Protein AF-A0A358SR85-F1 (afdb_monomer_lite)

Sequence (135 aa):
MIPADPQAARPEPGTLADLAAESIRTLNHLTPEALEYPGDLYAVIASLKLLAQRLPQLLGQLSGWLDHQHTAGRIAHDTRQDAEPYVQDVTSSLAQAAADAAALADALNVAHNACSGLKAADPPAEGTAGTEDRS

Foldseek 3Di:
DDPDPPPPPDDDPVNVVVVVVVVVVVCVVCVVPPDPWLVVVLVVLVVLLVVLVCLLVVLVVVLVVLVVCVVVVNDDDPVNDRCVVVSVVSSVVSNVSSVVSVVSSVVSVVVSVVSVPDGDDDDDPPPPPDDDDDD

Radius of gyration: 25.82 Å; chains: 1; bounding box: 73×53×80 Å

pLDDT: mean 86.75, std 15.08, range [44.06, 98.69]

Structure (mmCIF, N/CA/C/O backbone):
data_AF-A0A358SR85-F1
#
_entry.id   AF-A0A358SR85-F1
#
loop_
_atom_site.group_PDB
_atom_site.id
_atom_site.type_symbol
_atom_site.label_atom_id
_atom_site.label_alt_id
_atom_site.label_comp_id
_atom_site.label_asym_id
_atom_site.label_entity_id
_atom_site.label_seq_id
_atom_site.pdbx_PDB_ins_code
_atom_site.Cartn_x
_atom_site.Cartn_y
_atom_site.Cartn_z
_atom_site.occupancy
_atom_site.B_iso_or_equiv
_atom_site.auth_seq_id
_atom_site.auth_comp_id
_atom_site.auth_asym_id
_atom_site.auth_atom_id
_atom_site.pdbx_PDB_model_num
ATOM 1 N N . MET A 1 1 ? -12.432 -45.777 2.667 1.00 44.06 1 MET A N 1
ATOM 2 C CA . MET A 1 1 ? -13.121 -44.506 2.365 1.00 44.06 1 MET A CA 1
ATOM 3 C C . MET A 1 1 ? -12.496 -43.463 3.274 1.00 44.06 1 MET A C 1
ATOM 5 O O . MET A 1 1 ? -12.752 -43.490 4.468 1.00 44.06 1 MET A O 1
ATOM 9 N N . ILE A 1 2 ? -11.544 -42.691 2.751 1.00 46.28 2 ILE A N 1
ATOM 10 C CA . ILE A 1 2 ? -10.868 -41.627 3.506 1.00 46.28 2 ILE A CA 1
ATOM 11 C C . ILE A 1 2 ? -11.878 -40.483 3.650 1.00 46.28 2 ILE A C 1
ATOM 13 O O . ILE A 1 2 ? -12.445 -40.095 2.625 1.00 46.28 2 ILE A O 1
ATOM 17 N N . PRO A 1 3 ? -12.146 -39.948 4.853 1.00 44.81 3 PRO A N 1
ATOM 18 C CA . PRO A 1 3 ? -12.827 -38.671 4.935 1.00 44.81 3 PRO A CA 1
ATOM 19 C C . PRO A 1 3 ? -11.850 -37.626 4.395 1.00 44.81 3 PRO A C 1
ATOM 21 O O . PRO A 1 3 ? -10.773 -37.425 4.953 1.00 44.81 3 PRO A O 1
ATOM 24 N N . ALA A 1 4 ? -12.191 -37.022 3.259 1.00 52.06 4 ALA A N 1
ATOM 25 C CA . ALA A 1 4 ? -11.545 -35.796 2.831 1.00 52.06 4 ALA A CA 1
ATOM 26 C C . ALA A 1 4 ? -11.757 -34.766 3.945 1.00 52.06 4 ALA A C 1
ATOM 28 O O . ALA A 1 4 ? -12.900 -34.461 4.284 1.00 52.06 4 ALA A O 1
ATOM 29 N N . ASP A 1 5 ? -10.668 -34.289 4.536 1.00 50.97 5 ASP A N 1
ATOM 30 C CA . ASP A 1 5 ? -10.684 -33.122 5.407 1.00 50.97 5 ASP A CA 1
ATOM 31 C C . ASP A 1 5 ? -11.130 -31.912 4.557 1.00 50.97 5 ASP A C 1
ATOM 33 O O . ASP A 1 5 ? -10.412 -31.545 3.620 1.00 50.97 5 ASP A O 1
ATOM 37 N N . PRO A 1 6 ? -12.329 -31.325 4.759 1.00 53.22 6 PRO A N 1
ATOM 38 C CA . PRO A 1 6 ? -12.862 -30.312 3.850 1.00 53.22 6 PRO A CA 1
ATOM 39 C C . PRO A 1 6 ? -12.295 -28.909 4.100 1.00 53.22 6 PRO A C 1
ATOM 41 O O . PRO A 1 6 ? -12.736 -27.954 3.461 1.00 53.22 6 PRO A O 1
ATOM 44 N N . GLN A 1 7 ? -11.321 -28.755 4.996 1.00 53.09 7 GLN A N 1
ATOM 45 C CA . GLN A 1 7 ? -10.631 -27.492 5.233 1.00 53.09 7 GLN A CA 1
ATOM 46 C C . GLN A 1 7 ? -9.126 -27.694 5.083 1.00 53.09 7 GLN A C 1
ATOM 48 O O . GLN A 1 7 ? -8.379 -27.722 6.054 1.00 53.09 7 GLN A O 1
ATOM 53 N N . ALA A 1 8 ? -8.650 -27.708 3.834 1.00 56.06 8 ALA A N 1
ATOM 54 C CA . ALA A 1 8 ? -7.361 -27.075 3.571 1.00 56.06 8 ALA A CA 1
ATOM 55 C C . ALA A 1 8 ? -7.473 -25.652 4.148 1.00 56.06 8 ALA A C 1
ATOM 57 O O . ALA A 1 8 ? -8.219 -24.832 3.609 1.00 56.06 8 ALA A O 1
ATOM 58 N N . ALA A 1 9 ? -6.887 -25.435 5.329 1.00 65.44 9 ALA A N 1
ATOM 59 C CA . ALA A 1 9 ? -7.130 -24.261 6.153 1.00 65.44 9 ALA A CA 1
ATOM 60 C C . ALA A 1 9 ? -6.963 -23.002 5.299 1.00 65.44 9 ALA A C 1
ATOM 62 O O . ALA A 1 9 ? -5.904 -22.774 4.712 1.00 65.44 9 ALA A O 1
ATOM 63 N N . ARG A 1 10 ? -8.039 -22.216 5.171 1.00 76.94 10 ARG A N 1
ATOM 64 C CA . ARG A 1 10 ? -7.983 -20.939 4.464 1.00 76.94 10 ARG A CA 1
ATOM 65 C C . ARG A 1 10 ? -6.866 -20.122 5.121 1.00 76.94 10 ARG A C 1
ATOM 67 O O . ARG A 1 10 ? -6.893 -20.001 6.343 1.00 76.94 10 ARG A O 1
ATOM 74 N N . PRO A 1 11 ? -5.901 -19.589 4.355 1.00 79.62 11 PRO A N 1
ATOM 75 C CA . PRO A 1 11 ? -4.813 -18.828 4.946 1.00 79.62 11 PRO A CA 1
ATOM 76 C C . PRO A 1 11 ? -5.388 -17.646 5.727 1.00 79.62 11 PRO A C 1
ATOM 78 O O . PRO A 1 11 ? -6.272 -16.937 5.230 1.00 79.62 11 PRO A O 1
ATOM 81 N N . GLU A 1 12 ? -4.900 -17.467 6.953 1.00 89.88 12 GLU A N 1
ATOM 82 C CA . GLU A 1 12 ? -5.299 -16.360 7.815 1.00 89.88 12 GLU A CA 1
ATOM 83 C C . GLU A 1 12 ? -4.940 -15.024 7.142 1.00 89.88 12 GLU A C 1
ATOM 85 O O . GLU A 1 12 ? -3.885 -14.925 6.502 1.00 89.88 12 GLU A O 1
ATOM 90 N N . PRO A 1 13 ? -5.768 -13.970 7.277 1.00 90.00 13 PRO A N 1
ATOM 91 C CA . PRO A 1 13 ? -5.493 -12.669 6.665 1.00 90.00 13 PRO A CA 1
ATOM 92 C C . PRO A 1 13 ? -4.097 -12.117 6.985 1.00 90.00 13 PRO A C 1
ATOM 94 O O . PRO A 1 13 ? -3.453 -11.549 6.105 1.00 90.00 13 PRO A O 1
ATOM 97 N N . GLY A 1 14 ? -3.604 -12.341 8.210 1.00 90.44 14 GLY A N 1
ATOM 98 C CA . GLY A 1 14 ? -2.248 -11.957 8.617 1.00 90.44 14 GLY A CA 1
ATOM 99 C C . GLY A 1 14 ? -1.163 -12.654 7.791 1.00 90.44 14 GLY A C 1
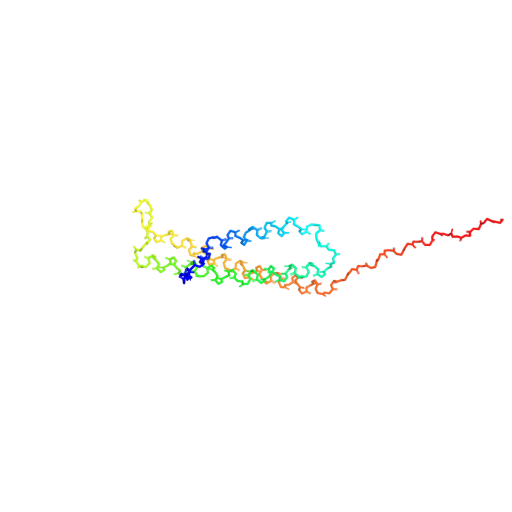ATOM 100 O O . GLY A 1 14 ? -0.278 -11.992 7.265 1.00 90.44 14 GLY A O 1
ATOM 101 N N . THR A 1 15 ? -1.294 -13.962 7.556 1.00 94.00 15 THR A N 1
ATOM 102 C CA . THR A 1 15 ? -0.352 -14.724 6.719 1.00 94.00 15 THR A CA 1
ATOM 103 C C . THR A 1 15 ? -0.308 -14.207 5.279 1.00 94.00 15 THR A C 1
ATOM 105 O O . THR A 1 15 ? 0.753 -14.187 4.659 1.00 94.00 15 THR A O 1
ATOM 108 N N . LEU A 1 16 ? -1.446 -13.768 4.731 1.00 95.00 16 LEU A N 1
ATOM 109 C CA . LEU A 1 16 ? -1.485 -13.162 3.396 1.00 95.00 16 LEU A CA 1
ATOM 110 C C . LEU A 1 16 ? -0.837 -11.771 3.366 1.00 95.00 16 LEU A C 1
ATOM 112 O O . LEU A 1 16 ? -0.181 -11.438 2.379 1.00 95.00 16 LEU A O 1
ATOM 116 N N . ALA A 1 17 ? -1.000 -10.972 4.424 1.00 93.31 17 ALA A N 1
ATOM 117 C CA . ALA A 1 17 ? -0.329 -9.680 4.551 1.00 93.31 17 ALA A CA 1
ATOM 118 C C . ALA A 1 17 ? 1.198 -9.847 4.647 1.00 93.31 17 ALA A C 1
ATOM 120 O O . ALA A 1 17 ? 1.931 -9.163 3.931 1.00 93.31 17 ALA A O 1
ATOM 121 N N . ASP A 1 18 ? 1.666 -10.816 5.438 1.00 94.12 18 ASP A N 1
ATOM 122 C CA . ASP A 1 18 ? 3.089 -11.157 5.551 1.00 94.12 18 ASP A CA 1
ATOM 123 C C . ASP A 1 18 ? 3.661 -11.613 4.204 1.00 94.12 18 ASP A C 1
ATOM 125 O O . ASP A 1 18 ? 4.716 -11.145 3.777 1.00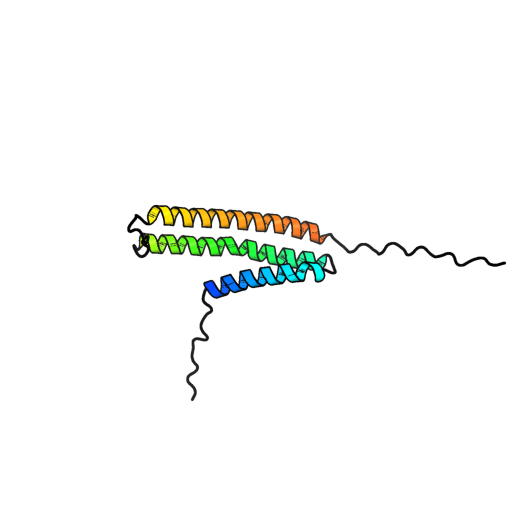 94.12 18 ASP A O 1
ATOM 129 N N . LEU A 1 19 ? 2.934 -12.470 3.478 1.00 96.00 19 LEU A N 1
ATOM 130 C CA . LEU A 1 19 ? 3.345 -12.922 2.149 1.00 96.00 19 LEU A CA 1
ATOM 131 C C . LEU A 1 19 ? 3.420 -11.766 1.139 1.00 96.00 19 LEU A C 1
ATOM 133 O O . LEU A 1 19 ? 4.315 -11.749 0.292 1.00 96.00 19 LEU A O 1
ATOM 137 N N . ALA A 1 20 ? 2.505 -10.797 1.214 1.00 94.19 20 ALA A N 1
ATOM 138 C CA . ALA A 1 20 ? 2.554 -9.609 0.366 1.00 94.19 20 ALA A CA 1
ATOM 139 C C . ALA A 1 20 ? 3.797 -8.754 0.667 1.00 94.19 20 ALA A C 1
ATOM 141 O O . ALA A 1 20 ? 4.502 -8.359 -0.264 1.00 94.19 20 ALA A O 1
ATOM 142 N N . ALA A 1 21 ? 4.104 -8.519 1.947 1.00 95.31 21 ALA A N 1
ATOM 143 C CA . ALA A 1 21 ? 5.304 -7.791 2.362 1.00 95.31 21 ALA A CA 1
ATOM 144 C C . ALA A 1 21 ? 6.586 -8.509 1.910 1.00 95.31 21 ALA A C 1
ATOM 146 O O . ALA A 1 21 ? 7.494 -7.888 1.353 1.00 95.31 21 ALA A O 1
ATOM 147 N N . GLU A 1 22 ? 6.625 -9.830 2.068 1.00 96.94 22 GLU A N 1
ATOM 148 C CA . GLU A 1 22 ? 7.751 -10.657 1.647 1.00 96.94 22 GLU A CA 1
ATOM 149 C C . GLU A 1 22 ? 7.927 -10.659 0.123 1.00 96.94 22 GLU A C 1
ATOM 151 O O . GLU A 1 22 ? 9.043 -10.544 -0.377 1.00 96.94 22 GLU A O 1
ATOM 156 N N . SER A 1 23 ? 6.827 -10.675 -0.631 1.00 96.31 23 SER A N 1
ATOM 157 C CA . SER A 1 23 ? 6.863 -10.564 -2.093 1.00 96.31 23 SER A CA 1
ATOM 158 C C . SER A 1 23 ? 7.462 -9.228 -2.548 1.00 96.31 23 SER A C 1
ATOM 160 O O . SER A 1 23 ? 8.272 -9.204 -3.475 1.00 96.31 23 SER A O 1
ATOM 162 N N . ILE A 1 24 ? 7.123 -8.118 -1.877 1.00 95.94 24 ILE A N 1
ATOM 163 C CA . ILE A 1 24 ? 7.747 -6.809 -2.134 1.00 95.94 24 ILE A CA 1
ATOM 164 C C . ILE A 1 24 ? 9.235 -6.828 -1.772 1.00 95.94 24 ILE A C 1
ATOM 166 O O . ILE A 1 24 ? 10.053 -6.312 -2.533 1.00 95.94 24 ILE A O 1
ATOM 170 N N . ARG A 1 25 ? 9.616 -7.456 -0.654 1.00 95.69 25 ARG A N 1
ATOM 171 C CA . ARG A 1 25 ? 11.027 -7.617 -0.270 1.00 95.69 25 ARG A CA 1
ATOM 172 C C . ARG A 1 25 ? 11.814 -8.382 -1.337 1.00 95.69 25 ARG A C 1
ATOM 174 O O . ARG A 1 25 ? 12.897 -7.943 -1.725 1.00 95.69 25 ARG A O 1
ATOM 181 N N . THR A 1 26 ? 11.274 -9.494 -1.830 1.00 95.94 26 THR A N 1
ATOM 182 C CA . THR A 1 26 ? 11.880 -10.278 -2.914 1.00 95.94 26 THR A CA 1
ATOM 183 C C . THR A 1 26 ? 11.976 -9.463 -4.200 1.00 95.94 26 THR A C 1
ATOM 185 O O . THR A 1 26 ? 13.040 -9.435 -4.813 1.00 95.94 26 THR A O 1
ATOM 188 N N . LEU A 1 27 ? 10.914 -8.745 -4.580 1.00 93.62 27 LEU A N 1
ATOM 189 C CA . LEU A 1 27 ? 10.926 -7.873 -5.755 1.00 93.62 27 LEU A CA 1
ATOM 190 C C . LEU A 1 27 ? 12.018 -6.799 -5.646 1.00 93.62 27 LEU A C 1
ATOM 192 O O . LEU A 1 27 ? 12.805 -6.641 -6.577 1.00 93.62 27 LEU A O 1
ATOM 196 N N . ASN A 1 28 ? 12.127 -6.122 -4.501 1.00 92.75 28 ASN A N 1
ATOM 197 C CA . ASN A 1 28 ? 13.168 -5.122 -4.248 1.00 92.75 28 ASN A CA 1
ATOM 198 C C . ASN A 1 28 ? 14.580 -5.707 -4.375 1.00 92.75 28 ASN A C 1
ATOM 200 O O . ASN A 1 28 ? 15.480 -5.024 -4.854 1.00 92.75 28 ASN A O 1
ATOM 204 N N . HIS A 1 29 ? 14.776 -6.958 -3.954 1.00 92.62 29 HIS A N 1
ATOM 205 C CA . HIS A 1 29 ? 16.077 -7.615 -4.031 1.00 92.62 29 HIS A CA 1
ATOM 206 C C . HIS A 1 29 ? 16.463 -8.007 -5.463 1.00 92.62 29 HIS A C 1
ATOM 208 O O . HIS A 1 29 ? 17.624 -7.869 -5.828 1.00 92.62 29 HIS A O 1
ATOM 214 N N . LEU A 1 30 ? 15.502 -8.470 -6.268 1.00 91.69 30 LEU A N 1
ATOM 215 C CA . LEU A 1 30 ? 15.757 -8.957 -7.628 1.00 91.69 30 LEU A CA 1
ATOM 216 C C . LEU A 1 30 ? 15.815 -7.834 -8.671 1.00 91.69 30 LEU A C 1
ATOM 218 O O . LEU A 1 30 ? 16.563 -7.935 -9.638 1.00 91.69 30 LEU A O 1
ATOM 222 N N . THR A 1 31 ? 15.043 -6.759 -8.486 1.00 90.19 31 THR A N 1
ATOM 223 C CA . THR A 1 31 ? 14.896 -5.683 -9.487 1.00 90.19 31 THR A CA 1
ATOM 224 C C . THR A 1 31 ? 16.226 -5.076 -9.972 1.00 90.19 31 THR A C 1
ATOM 226 O O . THR A 1 31 ? 16.343 -4.868 -11.176 1.00 90.19 31 THR A O 1
ATOM 229 N N . PRO A 1 32 ? 17.243 -4.812 -9.124 1.00 86.81 32 PRO A N 1
ATOM 230 C CA . PRO A 1 32 ? 18.503 -4.213 -9.578 1.00 86.81 32 PRO A CA 1
ATOM 231 C C . PRO A 1 32 ? 19.247 -5.010 -10.659 1.00 86.81 32 PRO A C 1
ATOM 233 O O . PRO A 1 32 ? 19.961 -4.414 -11.459 1.00 86.81 32 PRO A O 1
ATOM 236 N N . GLU A 1 33 ? 19.083 -6.333 -10.680 1.00 85.56 33 GLU A N 1
ATOM 237 C CA . GLU A 1 33 ? 19.797 -7.237 -11.593 1.00 85.56 33 GLU A CA 1
ATOM 238 C C . GLU A 1 33 ? 18.876 -7.857 -12.657 1.00 85.56 33 GLU A C 1
ATOM 240 O O . GLU A 1 33 ? 19.360 -8.398 -13.646 1.00 85.56 33 GLU A O 1
ATOM 245 N N . ALA A 1 34 ? 17.555 -7.786 -12.468 1.00 83.19 34 ALA A N 1
ATOM 246 C CA . ALA A 1 34 ? 16.574 -8.484 -13.300 1.00 83.19 34 ALA A CA 1
ATOM 247 C C . ALA A 1 34 ? 15.957 -7.637 -14.428 1.00 83.19 34 ALA A C 1
ATOM 249 O O . ALA A 1 34 ? 15.213 -8.182 -15.240 1.00 83.19 34 ALA A O 1
ATOM 250 N N . LEU A 1 35 ? 16.201 -6.323 -14.470 1.00 87.75 35 LEU A N 1
ATOM 251 C CA . LEU A 1 35 ? 15.671 -5.455 -15.527 1.00 87.75 35 LEU A CA 1
ATOM 252 C C . LEU A 1 35 ? 16.661 -5.380 -16.695 1.00 87.75 35 LEU A C 1
ATOM 254 O O . LEU A 1 35 ? 17.688 -4.711 -16.590 1.00 87.75 35 LEU A O 1
ATOM 258 N N . GLU A 1 36 ? 16.337 -6.028 -17.814 1.00 83.50 36 GLU A N 1
ATOM 259 C CA . GLU A 1 36 ? 17.173 -6.025 -19.025 1.00 83.50 36 GLU A CA 1
ATOM 260 C C . GLU A 1 36 ? 16.610 -5.066 -20.084 1.00 83.50 36 GLU A C 1
ATOM 262 O O . GLU A 1 36 ? 17.357 -4.369 -20.775 1.00 83.50 36 GLU A O 1
ATOM 267 N N . TYR A 1 37 ? 15.280 -4.955 -20.161 1.00 84.44 37 TYR A N 1
ATOM 268 C CA . TYR A 1 37 ? 14.581 -4.138 -21.148 1.00 84.44 37 TYR A CA 1
ATOM 269 C C . TYR A 1 37 ? 13.600 -3.152 -20.493 1.00 84.44 37 TYR A C 1
ATOM 271 O O . TYR A 1 37 ? 13.014 -3.438 -19.447 1.00 84.44 37 TYR A O 1
ATOM 279 N N . PRO A 1 38 ? 13.296 -2.006 -21.141 1.00 84.38 38 PRO A N 1
ATOM 280 C CA . PRO A 1 38 ? 12.247 -1.091 -20.671 1.00 84.38 38 PRO A CA 1
ATOM 281 C C . PRO A 1 38 ? 10.867 -1.752 -20.487 1.00 84.38 38 PRO A C 1
ATOM 283 O O . PRO A 1 38 ? 10.060 -1.291 -19.679 1.00 84.38 38 PRO A O 1
ATOM 286 N N . GLY A 1 39 ? 10.602 -2.850 -21.206 1.00 86.75 39 GLY A N 1
ATOM 287 C CA . GLY A 1 39 ? 9.395 -3.663 -21.040 1.00 86.75 39 GLY A CA 1
ATOM 288 C C . GLY A 1 39 ? 9.283 -4.332 -19.663 1.00 86.75 39 GLY A C 1
ATOM 289 O O . GLY A 1 39 ? 8.175 -4.429 -19.131 1.00 86.75 39 GLY A O 1
ATOM 290 N N . ASP A 1 40 ? 10.405 -4.711 -19.046 1.00 89.44 40 ASP A N 1
ATOM 291 C CA . ASP A 1 40 ? 10.427 -5.316 -17.708 1.00 89.44 40 ASP A CA 1
ATOM 292 C C . ASP A 1 40 ? 10.005 -4.285 -16.654 1.00 89.44 40 ASP A C 1
ATOM 294 O O . ASP A 1 40 ? 9.131 -4.537 -15.820 1.00 89.44 40 ASP A O 1
ATOM 298 N N . LEU A 1 41 ? 10.543 -3.065 -16.767 1.00 90.31 41 LEU A N 1
ATOM 299 C CA . LEU A 1 41 ? 10.150 -1.929 -15.933 1.00 90.31 41 LEU A CA 1
ATOM 300 C C . LEU A 1 41 ? 8.654 -1.614 -16.091 1.00 90.31 41 LEU A C 1
ATOM 302 O O . LEU A 1 41 ? 7.947 -1.430 -15.098 1.00 90.31 41 LEU A O 1
ATOM 306 N N . TYR A 1 42 ? 8.153 -1.588 -17.330 1.00 91.44 42 TYR A N 1
ATOM 307 C CA . TYR A 1 42 ? 6.736 -1.357 -17.620 1.00 91.44 42 TYR A CA 1
ATOM 308 C C . TYR A 1 42 ? 5.831 -2.372 -16.903 1.00 91.44 42 TYR A C 1
ATOM 310 O O . TYR A 1 42 ? 4.842 -1.974 -16.277 1.00 91.44 42 TYR A O 1
ATOM 318 N N . ALA A 1 43 ? 6.186 -3.661 -16.943 1.00 91.94 43 ALA A N 1
ATOM 319 C CA . ALA A 1 43 ? 5.430 -4.738 -16.304 1.00 91.94 43 ALA A CA 1
ATOM 320 C C . ALA A 1 43 ? 5.455 -4.657 -14.765 1.00 91.94 43 ALA A C 1
ATOM 322 O O . ALA A 1 43 ? 4.417 -4.845 -14.114 1.00 91.94 43 ALA A O 1
ATOM 323 N N . VAL A 1 44 ? 6.609 -4.322 -14.176 1.00 94.12 44 VAL A N 1
ATOM 324 C CA . VAL A 1 44 ? 6.737 -4.117 -12.724 1.00 94.12 44 VAL A CA 1
ATOM 325 C C . VAL A 1 44 ? 5.865 -2.945 -12.267 1.00 94.12 44 VAL A C 1
ATOM 327 O O . VAL A 1 44 ? 5.065 -3.106 -11.342 1.00 94.12 44 VAL A O 1
ATOM 330 N N . ILE A 1 45 ? 5.924 -1.796 -12.953 1.00 95.19 45 ILE A N 1
ATOM 331 C CA . ILE A 1 45 ? 5.088 -0.627 -12.622 1.00 95.19 45 ILE A CA 1
ATOM 332 C C . ILE A 1 45 ? 3.593 -0.971 -12.734 1.00 95.19 45 ILE A C 1
ATOM 334 O O . ILE A 1 45 ? 2.807 -0.573 -11.872 1.00 95.19 45 ILE A O 1
ATOM 338 N N . ALA A 1 46 ? 3.186 -1.745 -13.749 1.00 95.69 46 ALA A N 1
ATOM 339 C CA . ALA A 1 46 ? 1.795 -2.184 -13.907 1.00 95.69 46 ALA A CA 1
ATOM 340 C C . ALA A 1 46 ? 1.299 -2.984 -12.692 1.00 95.69 46 ALA A C 1
ATOM 342 O O . ALA A 1 46 ? 0.188 -2.767 -12.200 1.00 95.69 46 ALA A O 1
ATOM 343 N N . SER A 1 47 ? 2.141 -3.895 -12.204 1.00 96.00 47 SER A N 1
ATOM 344 C CA . SER A 1 47 ? 1.827 -4.772 -11.074 1.00 96.00 47 SER A CA 1
ATOM 345 C C . SER A 1 47 ? 1.757 -3.995 -9.759 1.00 96.00 47 SER A C 1
ATOM 347 O O . SER A 1 47 ? 0.815 -4.175 -8.985 1.00 96.00 47 SER A O 1
ATOM 349 N N . LEU A 1 48 ? 2.696 -3.068 -9.534 1.00 96.56 48 LEU A N 1
ATOM 350 C CA . LEU A 1 48 ? 2.677 -2.177 -8.371 1.00 96.56 48 LEU A CA 1
ATOM 351 C C . LEU A 1 48 ? 1.451 -1.258 -8.382 1.00 96.56 48 LEU A C 1
ATOM 353 O O . LEU A 1 48 ? 0.824 -1.062 -7.340 1.00 96.56 48 LEU A O 1
ATOM 357 N N . LYS A 1 49 ? 1.052 -0.752 -9.557 1.00 97.62 49 LYS A N 1
ATOM 358 C CA . LYS A 1 49 ? -0.178 0.038 -9.710 1.00 97.62 49 LYS A CA 1
ATOM 359 C C . LYS A 1 49 ? -1.395 -0.764 -9.266 1.00 97.62 49 LYS A C 1
ATOM 361 O O . LYS A 1 49 ? -2.209 -0.269 -8.494 1.00 97.62 49 LYS A O 1
ATOM 366 N N . LEU A 1 50 ? -1.512 -2.008 -9.730 1.00 97.56 50 LEU A N 1
ATOM 367 C CA . LEU A 1 50 ? -2.630 -2.879 -9.371 1.00 97.56 50 LEU A CA 1
ATOM 368 C C . LEU A 1 50 ? -2.667 -3.179 -7.866 1.00 97.56 50 LEU A C 1
ATOM 370 O O . LEU A 1 50 ? -3.748 -3.239 -7.282 1.00 97.56 50 LEU A O 1
ATOM 374 N N . LEU A 1 51 ? -1.505 -3.350 -7.230 1.00 96.69 51 LEU A N 1
ATOM 375 C CA . LEU A 1 51 ? -1.414 -3.504 -5.778 1.00 96.69 51 LEU A CA 1
ATOM 376 C C . LEU A 1 51 ? -1.925 -2.246 -5.067 1.00 96.69 51 LEU A C 1
ATOM 378 O O . LEU A 1 51 ? -2.813 -2.349 -4.219 1.00 96.69 51 LEU A O 1
ATOM 382 N N . ALA A 1 52 ? -1.439 -1.068 -5.464 1.00 98.00 52 ALA A N 1
ATOM 383 C CA . ALA A 1 52 ? -1.868 0.211 -4.901 1.00 98.00 52 ALA A CA 1
ATOM 384 C C . ALA A 1 52 ? -3.382 0.444 -5.067 1.00 98.00 52 ALA A C 1
ATOM 386 O O . ALA A 1 52 ? -4.038 0.877 -4.129 1.00 98.00 52 ALA A O 1
ATOM 387 N N . GLN A 1 53 ? -3.970 0.052 -6.203 1.00 98.25 53 GLN A N 1
ATOM 388 C CA . GLN A 1 53 ? -5.418 0.144 -6.451 1.00 98.25 53 GLN A CA 1
ATOM 389 C C . GLN A 1 53 ? -6.268 -0.760 -5.545 1.00 98.25 53 GLN A C 1
ATOM 391 O O . GLN A 1 53 ? -7.448 -0.484 -5.335 1.00 98.25 53 GLN A O 1
ATOM 396 N N . ARG A 1 54 ? -5.699 -1.850 -5.016 1.00 97.94 54 ARG A N 1
ATOM 397 C CA . ARG A 1 54 ? -6.414 -2.807 -4.151 1.00 97.94 54 ARG A CA 1
ATOM 398 C C . ARG A 1 54 ? -6.354 -2.432 -2.672 1.00 97.94 54 ARG A C 1
ATOM 400 O O . ARG A 1 54 ? -7.254 -2.803 -1.919 1.00 97.94 54 ARG A O 1
ATOM 407 N N . LEU A 1 55 ? -5.323 -1.697 -2.255 1.00 97.62 55 LEU A N 1
ATOM 408 C CA . LEU A 1 55 ? -5.128 -1.302 -0.858 1.00 97.62 55 LEU A CA 1
ATOM 409 C C . LEU A 1 55 ? -6.293 -0.485 -0.267 1.00 97.62 55 LEU A C 1
ATOM 411 O O . LEU A 1 55 ? -6.699 -0.823 0.844 1.00 97.62 55 LEU A O 1
ATOM 415 N N . PRO A 1 56 ? -6.901 0.503 -0.959 1.00 98.50 56 PRO A N 1
ATOM 416 C CA . PRO A 1 56 ? -8.013 1.273 -0.399 1.00 98.50 56 PRO A CA 1
ATOM 417 C C . PRO A 1 56 ? -9.187 0.400 0.052 1.00 98.50 56 PRO A C 1
ATOM 419 O O . PRO A 1 56 ? -9.752 0.619 1.122 1.00 98.50 56 PRO A O 1
ATOM 422 N N . GLN A 1 57 ? -9.524 -0.631 -0.732 1.00 97.88 57 GLN A N 1
ATOM 423 C CA . GLN A 1 57 ? -10.590 -1.566 -0.378 1.00 97.88 57 GLN A CA 1
ATOM 424 C C . GLN A 1 57 ? -10.245 -2.347 0.895 1.00 97.88 57 GLN A C 1
ATOM 426 O O . GLN A 1 57 ? -11.082 -2.449 1.790 1.00 97.88 57 GLN A O 1
ATOM 431 N N . LEU A 1 58 ? -9.023 -2.881 0.984 1.00 97.88 58 LEU A N 1
ATOM 432 C CA . LEU A 1 58 ? -8.567 -3.631 2.155 1.00 97.88 58 LEU A CA 1
ATOM 433 C C . LEU A 1 58 ? -8.569 -2.755 3.416 1.00 97.88 58 LEU A C 1
ATOM 435 O O . LEU A 1 58 ? -9.106 -3.154 4.445 1.00 97.88 58 LEU A O 1
ATOM 439 N N . LEU A 1 59 ? -8.016 -1.545 3.330 1.00 98.31 59 LEU A N 1
ATOM 440 C CA . LEU A 1 59 ? -7.951 -0.604 4.452 1.00 98.31 59 LEU A CA 1
ATOM 441 C C . LEU A 1 59 ? -9.352 -0.179 4.916 1.00 98.31 59 LEU A C 1
ATOM 443 O O . LEU A 1 59 ? -9.616 -0.135 6.118 1.00 98.31 59 LEU A O 1
ATOM 447 N N . GLY A 1 60 ? -10.282 0.033 3.978 1.00 97.69 60 GLY A N 1
ATOM 448 C CA . GLY A 1 60 ? -11.689 0.290 4.290 1.00 97.69 60 GLY A CA 1
ATOM 449 C C . GLY A 1 60 ? -12.373 -0.886 4.997 1.00 97.69 60 GLY A C 1
ATOM 450 O O . GLY A 1 60 ? -13.145 -0.674 5.931 1.00 97.69 60 GLY A O 1
ATOM 451 N N . GLN A 1 61 ? -12.061 -2.128 4.612 1.00 97.75 61 GLN A N 1
ATOM 452 C CA . GLN A 1 61 ? -12.575 -3.325 5.292 1.00 97.75 61 GLN A CA 1
ATOM 453 C C . GLN A 1 61 ? -12.056 -3.444 6.731 1.00 97.75 61 GLN A C 1
ATOM 455 O O . GLN A 1 61 ? -12.832 -3.791 7.621 1.00 97.75 61 GLN A O 1
ATOM 460 N N . LEU A 1 62 ? -10.776 -3.137 6.971 1.00 97.69 62 LEU A N 1
ATOM 461 C CA . LEU A 1 62 ? -10.188 -3.139 8.316 1.00 97.69 62 LEU A CA 1
ATOM 462 C C . LEU A 1 62 ? -10.827 -2.068 9.211 1.00 97.69 62 LEU A C 1
ATOM 464 O O . LEU A 1 62 ? -11.217 -2.368 10.338 1.00 97.69 62 LEU A O 1
ATOM 468 N N . SER A 1 63 ? -10.991 -0.854 8.680 1.00 97.19 63 SER A N 1
ATOM 469 C CA . SER A 1 63 ? -11.631 0.262 9.385 1.00 97.19 63 SER A CA 1
ATOM 470 C C . SER A 1 63 ? -13.088 -0.060 9.744 1.00 97.19 63 SER A C 1
ATOM 472 O O . SER A 1 63 ? -13.471 -0.024 10.911 1.00 97.19 63 SER A O 1
ATOM 474 N N . GLY A 1 64 ? -13.879 -0.519 8.766 1.00 96.69 64 GLY A N 1
ATOM 475 C CA . GLY A 1 64 ? -15.283 -0.872 8.994 1.00 96.69 64 GLY A CA 1
ATOM 476 C C . GLY A 1 64 ? -15.475 -2.060 9.943 1.00 96.69 64 GLY A C 1
ATOM 477 O O . GLY A 1 64 ? -16.457 -2.105 10.686 1.00 96.69 64 GLY A O 1
ATOM 478 N N . TRP A 1 65 ? -14.541 -3.019 9.960 1.00 96.94 65 TRP A N 1
ATOM 479 C CA . TRP A 1 65 ? -14.554 -4.074 10.971 1.00 96.94 65 TRP A CA 1
ATOM 480 C C . TRP A 1 65 ? -14.340 -3.489 12.368 1.00 96.94 65 TRP A C 1
ATOM 482 O O . TRP A 1 65 ? -15.124 -3.806 13.261 1.00 96.94 65 TRP A O 1
ATOM 492 N N . LEU A 1 66 ? -13.338 -2.622 12.551 1.00 96.38 66 LEU A N 1
ATOM 493 C CA . LEU A 1 66 ? -13.021 -2.023 13.848 1.00 96.38 66 LEU A CA 1
ATOM 494 C C . LEU A 1 66 ? -14.210 -1.235 14.416 1.00 96.38 66 LEU A C 1
ATOM 496 O O . LEU A 1 66 ? -14.622 -1.497 15.547 1.00 96.38 66 LEU A O 1
ATOM 500 N N . ASP A 1 67 ? -14.822 -0.369 13.606 1.00 95.31 67 ASP A N 1
ATOM 501 C CA . ASP A 1 67 ? -16.011 0.405 13.992 1.00 95.31 67 ASP A CA 1
ATOM 502 C C . ASP A 1 67 ? -17.179 -0.500 14.400 1.00 95.31 67 ASP A C 1
ATOM 504 O O . ASP A 1 67 ? -17.863 -0.261 15.404 1.00 95.31 67 ASP A O 1
ATOM 508 N N . HIS A 1 68 ? -17.401 -1.584 13.649 1.00 96.19 68 HIS A N 1
ATOM 509 C CA . HIS A 1 68 ? -18.453 -2.546 13.960 1.00 96.19 68 HIS A CA 1
ATOM 510 C C . HIS A 1 68 ? -18.195 -3.273 15.287 1.00 96.19 68 HIS A C 1
ATOM 512 O O . HIS A 1 68 ? -19.125 -3.487 16.069 1.00 96.19 68 HIS A O 1
ATOM 518 N N . GLN A 1 69 ? -16.947 -3.667 15.559 1.00 95.81 69 GLN A N 1
ATOM 519 C CA . GLN A 1 69 ? -16.590 -4.304 16.826 1.00 95.81 69 GLN A CA 1
ATOM 520 C C . GLN A 1 69 ? -16.699 -3.330 18.007 1.00 95.81 69 GLN A C 1
ATOM 522 O O . GLN A 1 69 ? -17.187 -3.731 19.068 1.00 95.81 69 GLN A O 1
ATOM 527 N N . HIS A 1 70 ? -16.304 -2.067 17.818 1.00 93.75 70 HIS A N 1
ATOM 528 C CA . HIS A 1 70 ? -16.429 -1.022 18.832 1.00 93.75 70 HIS A CA 1
ATOM 529 C C . HIS A 1 70 ? -17.897 -0.746 19.180 1.00 93.75 70 HIS A C 1
ATOM 531 O O . HIS A 1 70 ? -18.290 -0.861 20.338 1.00 93.75 70 HIS A O 1
ATOM 537 N N . THR A 1 71 ? -18.740 -0.525 18.166 1.00 93.19 71 THR A N 1
ATOM 538 C CA . THR A 1 71 ? -20.188 -0.291 18.337 1.00 93.19 71 THR A CA 1
ATOM 539 C C . THR A 1 71 ? -20.886 -1.457 19.043 1.00 93.19 71 THR A C 1
ATOM 541 O O . THR A 1 71 ? -21.850 -1.270 19.783 1.00 93.19 71 THR A O 1
ATOM 544 N N . ALA A 1 72 ? -20.398 -2.681 18.837 1.00 95.00 72 ALA A N 1
ATOM 545 C CA . ALA A 1 72 ? -20.920 -3.869 19.498 1.00 95.00 72 ALA A CA 1
ATOM 546 C C . ALA A 1 72 ? -20.384 -4.089 20.928 1.00 95.00 72 ALA A C 1
ATOM 548 O O . ALA A 1 72 ? -20.704 -5.114 21.532 1.00 95.00 72 ALA A O 1
ATOM 549 N N . GLY A 1 73 ? -19.548 -3.187 21.456 1.00 92.88 73 GLY A N 1
ATOM 550 C CA . GLY A 1 73 ? -18.929 -3.310 22.779 1.00 92.88 73 GLY A CA 1
ATOM 551 C C . GLY A 1 73 ? -17.930 -4.466 22.892 1.00 92.88 73 GLY A C 1
ATOM 552 O O . GLY A 1 73 ? -17.690 -4.963 23.989 1.00 92.88 73 GLY A O 1
ATOM 553 N N . ARG A 1 74 ? -17.381 -4.941 21.763 1.00 92.00 74 ARG A N 1
ATOM 554 C CA . ARG A 1 74 ? -16.438 -6.077 21.708 1.00 92.00 74 ARG A CA 1
ATOM 555 C C . ARG A 1 74 ? -14.971 -5.648 21.704 1.00 92.00 74 ARG A C 1
ATOM 557 O O . ARG A 1 74 ? -14.094 -6.506 21.716 1.00 92.00 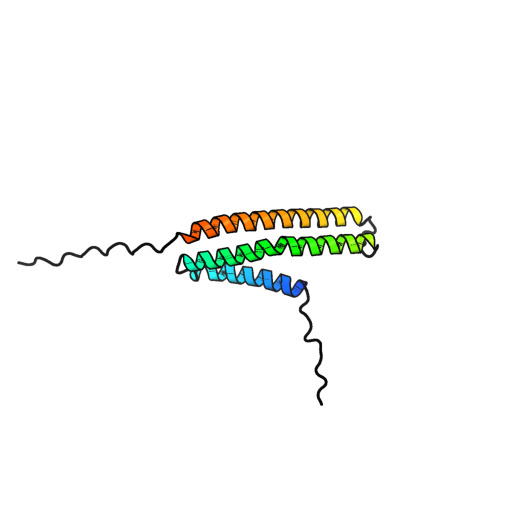74 ARG A O 1
ATOM 564 N N . ILE A 1 75 ? -14.713 -4.342 21.700 1.00 89.56 75 ILE A N 1
ATOM 565 C CA . ILE A 1 75 ? -13.381 -3.750 21.831 1.00 89.56 75 ILE A CA 1
ATOM 566 C C . ILE A 1 75 ? -13.330 -2.965 23.131 1.00 89.56 75 ILE A C 1
ATOM 568 O O . ILE A 1 75 ? -14.239 -2.200 23.440 1.00 89.56 75 ILE A O 1
ATOM 572 N N . ALA A 1 76 ? -12.248 -3.159 23.872 1.00 85.56 76 ALA A N 1
ATOM 573 C CA . ALA A 1 76 ? -11.911 -2.396 25.058 1.00 85.56 76 ALA A CA 1
ATOM 574 C C . ALA A 1 76 ? -10.416 -2.072 25.019 1.00 85.56 76 ALA A C 1
ATOM 576 O O . ALA A 1 76 ? -9.634 -2.814 24.425 1.00 85.56 76 ALA A O 1
ATOM 577 N N . HIS A 1 77 ? -10.026 -0.976 25.663 1.00 87.06 77 HIS A N 1
ATOM 578 C CA . HIS A 1 77 ? -8.622 -0.636 25.839 1.00 87.06 77 HIS A CA 1
ATOM 579 C C . HIS A 1 77 ? -8.085 -1.258 27.141 1.00 87.06 77 HIS A C 1
ATOM 581 O O . HIS A 1 77 ? -8.753 -1.217 28.181 1.00 87.06 77 HIS A O 1
ATOM 587 N N . ASP A 1 78 ? -6.864 -1.801 27.111 1.00 83.00 78 ASP A N 1
ATOM 588 C CA . ASP A 1 78 ? -6.268 -2.569 28.223 1.00 83.00 78 ASP A CA 1
ATOM 589 C C . ASP A 1 78 ? -6.159 -1.778 29.538 1.00 83.00 78 ASP A C 1
ATOM 591 O O . ASP A 1 78 ? -6.158 -2.340 30.634 1.00 83.00 78 ASP A O 1
ATOM 595 N N . THR A 1 79 ? -6.113 -0.449 29.457 1.00 79.19 79 THR A N 1
ATOM 596 C CA . THR A 1 79 ? -6.007 0.447 30.619 1.00 79.19 79 THR A CA 1
ATOM 597 C C . THR A 1 79 ? -7.348 0.744 31.307 1.00 79.19 79 THR A C 1
ATOM 599 O O . THR A 1 79 ? -7.385 1.578 32.212 1.00 79.19 79 THR A O 1
ATOM 602 N N . ARG A 1 80 ? -8.454 0.085 30.914 1.00 66.62 80 ARG A N 1
ATOM 603 C CA . ARG A 1 80 ? -9.842 0.422 31.316 1.00 66.62 80 ARG A CA 1
ATOM 604 C C . ARG A 1 80 ? -10.275 1.847 30.941 1.00 66.62 80 ARG A C 1
ATOM 606 O O . ARG A 1 80 ? -11.227 2.372 31.517 1.00 66.62 80 ARG A O 1
ATOM 613 N N . GLN A 1 81 ? -9.563 2.480 30.013 1.00 72.94 81 GLN A N 1
ATOM 614 C CA . GLN A 1 81 ? -9.961 3.752 29.421 1.00 72.94 81 GLN A CA 1
ATOM 615 C C . GLN A 1 81 ? -11.006 3.517 28.328 1.00 72.94 81 GLN A C 1
ATOM 617 O O . GLN A 1 81 ? -11.138 2.406 27.811 1.00 72.94 81 GLN A O 1
ATOM 622 N N . ASP A 1 82 ? -11.747 4.574 27.999 1.00 84.69 82 ASP A N 1
ATOM 623 C CA . ASP A 1 82 ? -12.641 4.582 26.844 1.00 84.69 82 ASP A CA 1
ATOM 624 C C . ASP A 1 82 ? -11.850 4.222 25.574 1.00 84.69 82 ASP A C 1
ATOM 626 O O . ASP A 1 82 ? -10.764 4.759 25.342 1.00 84.69 82 ASP A O 1
ATOM 630 N N . ALA A 1 83 ? -12.363 3.266 24.797 1.00 90.62 83 ALA A N 1
ATOM 631 C CA . ALA A 1 83 ? -11.711 2.778 23.585 1.00 90.62 83 ALA A CA 1
ATOM 632 C C . ALA A 1 83 ? -11.968 3.698 22.380 1.00 90.62 83 ALA A C 1
ATOM 634 O O . ALA A 1 83 ? -11.201 3.642 21.418 1.00 90.62 83 ALA A O 1
ATOM 635 N N . GLU A 1 84 ? -12.990 4.560 22.446 1.00 92.62 84 GLU A N 1
ATOM 636 C CA . GLU A 1 84 ? -13.415 5.437 21.347 1.00 92.62 84 GLU A CA 1
ATOM 637 C C . GLU A 1 84 ? -12.268 6.285 20.761 1.00 92.62 84 GLU A C 1
ATOM 639 O O . GLU A 1 84 ? -12.098 6.246 19.542 1.00 92.62 84 GLU A O 1
ATOM 644 N N . PRO A 1 85 ? -11.413 6.980 21.549 1.00 93.38 85 PRO A N 1
ATOM 645 C CA . PRO A 1 85 ? -10.332 7.787 20.974 1.00 93.38 85 PRO A CA 1
ATOM 646 C C . PRO A 1 85 ? -9.332 6.952 20.164 1.00 93.38 85 PRO A C 1
ATOM 648 O O . PRO A 1 85 ? -8.893 7.359 19.095 1.00 93.38 85 PRO A O 1
ATOM 651 N N . TYR A 1 86 ? -9.018 5.742 20.634 1.00 94.44 86 TYR A N 1
ATOM 652 C CA . TYR A 1 86 ? -8.092 4.839 19.949 1.00 94.44 86 TYR A CA 1
ATOM 653 C C . TYR A 1 86 ? -8.702 4.258 18.673 1.00 94.44 86 TYR A C 1
ATOM 655 O O . TYR A 1 86 ? -8.007 4.089 17.672 1.00 94.44 86 TYR A O 1
ATOM 663 N N . VAL A 1 87 ? -10.002 3.955 18.697 1.00 95.19 87 VAL A N 1
ATOM 664 C CA . VAL A 1 87 ? -10.733 3.514 17.505 1.00 95.19 87 VAL A CA 1
ATOM 665 C C . VAL A 1 87 ? -10.735 4.624 16.458 1.00 95.19 87 VAL A C 1
ATOM 667 O O . VAL A 1 87 ? -10.380 4.353 15.312 1.00 95.19 87 VAL A O 1
ATOM 670 N N . GLN A 1 88 ? -11.024 5.868 16.854 1.00 95.38 88 GLN A N 1
ATOM 671 C CA . GLN A 1 88 ? -10.968 7.033 15.964 1.00 95.38 88 GLN A CA 1
ATOM 672 C C . GLN A 1 88 ? -9.575 7.255 15.364 1.00 95.38 88 GLN A C 1
ATOM 674 O O . GLN A 1 88 ? -9.462 7.521 14.164 1.00 95.38 88 GLN A O 1
ATOM 679 N N . ASP A 1 89 ? -8.515 7.113 16.161 1.00 96.94 89 ASP A N 1
ATOM 680 C CA . ASP A 1 89 ? -7.138 7.254 15.680 1.00 96.94 89 ASP A CA 1
ATOM 681 C C . ASP A 1 89 ? -6.801 6.196 14.617 1.00 96.94 89 ASP A C 1
ATOM 683 O O . ASP A 1 89 ? -6.234 6.514 13.563 1.00 96.94 89 ASP A O 1
ATOM 687 N N . VAL A 1 90 ? -7.183 4.934 14.854 1.00 97.62 90 VAL A N 1
ATOM 688 C CA . VAL A 1 90 ? -6.933 3.839 13.906 1.00 97.62 90 VAL A CA 1
ATOM 689 C C . VAL A 1 90 ? -7.749 4.024 12.628 1.00 97.62 90 VAL A C 1
ATOM 691 O O . VAL A 1 90 ? -7.184 3.929 11.537 1.00 97.62 90 VAL A O 1
ATOM 694 N N . THR A 1 91 ? -9.049 4.313 12.720 1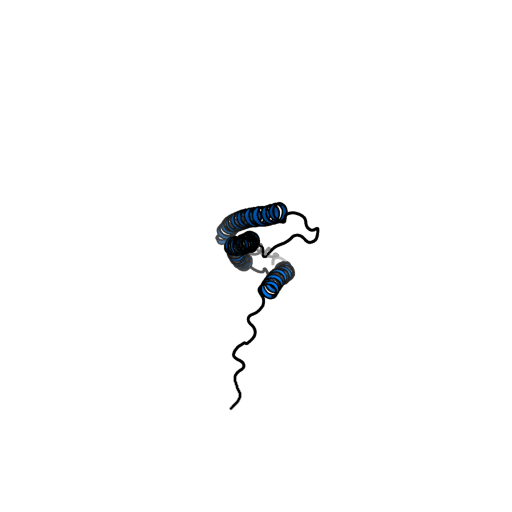.00 97.69 91 THR A N 1
ATOM 695 C CA . THR A 1 91 ? -9.895 4.475 11.527 1.00 97.69 91 THR A CA 1
ATOM 696 C C . THR A 1 91 ? -9.495 5.688 10.695 1.00 97.69 91 THR A C 1
ATOM 698 O O . THR A 1 91 ? -9.432 5.583 9.467 1.00 97.69 91 THR A O 1
ATOM 701 N N . SER A 1 92 ? -9.114 6.797 11.337 1.00 97.94 92 SER A N 1
ATOM 702 C CA . SER A 1 92 ? -8.575 7.982 10.654 1.00 97.94 92 SER A CA 1
ATOM 703 C C . SER A 1 92 ? -7.256 7.674 9.943 1.00 97.94 92 SER A C 1
ATOM 705 O O . SER A 1 92 ? -7.075 8.042 8.781 1.00 97.94 92 SER A O 1
ATOM 707 N N . SER A 1 93 ? -6.355 6.937 10.597 1.00 98.50 93 SER A N 1
ATOM 708 C CA . SER A 1 93 ? -5.074 6.534 10.003 1.00 98.50 93 SER A CA 1
ATOM 709 C C . SER A 1 93 ? -5.262 5.593 8.808 1.00 98.50 93 SER A C 1
ATOM 711 O O . SER A 1 93 ? -4.604 5.756 7.780 1.00 98.50 93 SER A O 1
ATOM 713 N N . LEU A 1 94 ? -6.193 4.637 8.899 1.00 98.50 94 LEU A N 1
ATOM 714 C CA . LEU A 1 94 ? -6.529 3.736 7.791 1.00 98.50 94 LEU A CA 1
ATOM 715 C C . LEU A 1 94 ? -7.173 4.483 6.615 1.00 98.50 94 LEU A C 1
ATOM 717 O O . LEU A 1 94 ? -6.875 4.173 5.461 1.00 98.50 94 LEU A O 1
ATOM 721 N N . ALA A 1 95 ? -8.018 5.480 6.891 1.00 98.12 95 ALA A N 1
ATOM 722 C CA . ALA A 1 95 ? -8.607 6.331 5.861 1.00 98.12 95 ALA A CA 1
ATOM 723 C C . ALA A 1 95 ? -7.539 7.161 5.133 1.00 98.12 95 ALA A C 1
ATOM 725 O O . ALA A 1 95 ? -7.548 7.223 3.901 1.00 98.12 95 ALA A O 1
ATOM 726 N N . GLN A 1 96 ? -6.581 7.734 5.869 1.00 98.62 96 GLN A N 1
ATOM 727 C CA . GLN A 1 96 ? -5.458 8.454 5.269 1.00 98.62 96 GLN A CA 1
ATOM 728 C C . GLN A 1 96 ? -4.591 7.523 4.412 1.00 98.62 96 GLN A C 1
ATOM 730 O O . GLN A 1 96 ? -4.312 7.834 3.257 1.00 98.62 96 GLN A O 1
ATOM 735 N N . ALA A 1 97 ? -4.252 6.335 4.921 1.00 98.56 97 ALA A N 1
ATOM 736 C CA . ALA A 1 97 ? -3.487 5.346 4.164 1.00 98.56 97 ALA A CA 1
ATOM 737 C C . ALA A 1 97 ? -4.202 4.910 2.868 1.00 98.56 97 ALA A C 1
ATOM 739 O O . ALA A 1 97 ? -3.554 4.660 1.852 1.00 98.56 97 ALA A O 1
ATOM 740 N N . ALA A 1 98 ? -5.539 4.843 2.871 1.00 98.50 98 ALA A N 1
ATOM 741 C CA . ALA A 1 98 ? -6.318 4.545 1.671 1.00 98.50 98 ALA A CA 1
ATOM 742 C C . ALA A 1 98 ? -6.230 5.674 0.632 1.00 98.50 98 ALA A C 1
ATOM 744 O O . ALA A 1 98 ? -6.098 5.394 -0.562 1.00 98.50 98 ALA A O 1
ATOM 745 N N . ALA A 1 99 ? -6.262 6.935 1.072 1.00 98.44 99 ALA A N 1
ATOM 746 C CA . ALA A 1 99 ? -6.063 8.087 0.195 1.00 98.44 99 ALA A CA 1
ATOM 747 C C . ALA A 1 99 ? -4.645 8.102 -0.403 1.00 98.44 99 ALA A C 1
ATOM 749 O O . ALA A 1 99 ? -4.485 8.281 -1.612 1.00 98.44 99 ALA A O 1
ATOM 750 N N . ASP A 1 100 ? -3.628 7.822 0.413 1.00 98.69 100 ASP A N 1
ATOM 751 C CA . ASP A 1 100 ? -2.233 7.767 -0.032 1.00 98.69 100 ASP A CA 1
ATOM 752 C C . ASP A 1 100 ? -2.005 6.625 -1.036 1.00 98.69 100 ASP A C 1
ATOM 754 O O . ASP A 1 100 ? -1.310 6.798 -2.039 1.00 98.69 100 ASP A O 1
ATOM 758 N N . ALA A 1 101 ? -2.639 5.467 -0.828 1.00 98.44 101 ALA A N 1
ATOM 759 C CA . ALA A 1 101 ? -2.581 4.352 -1.771 1.00 98.44 101 ALA A CA 1
ATOM 760 C C . ALA A 1 101 ? -3.246 4.681 -3.120 1.00 98.44 101 ALA A C 1
ATOM 762 O O . ALA A 1 101 ? -2.735 4.285 -4.171 1.00 98.44 101 ALA A O 1
ATOM 763 N N . ALA A 1 102 ? -4.351 5.433 -3.114 1.00 98.50 102 ALA A N 1
ATOM 764 C CA . ALA A 1 102 ? -4.969 5.926 -4.343 1.00 98.50 102 ALA A CA 1
ATOM 765 C C . ALA A 1 102 ? -4.043 6.909 -5.083 1.00 98.50 102 ALA A C 1
ATOM 767 O O . ALA A 1 102 ? -3.817 6.752 -6.283 1.00 98.50 102 ALA A O 1
ATOM 768 N N . ALA A 1 103 ? -3.421 7.849 -4.364 1.00 98.62 103 ALA A N 1
ATOM 769 C CA . ALA A 1 103 ? -2.444 8.770 -4.946 1.00 98.62 103 ALA A C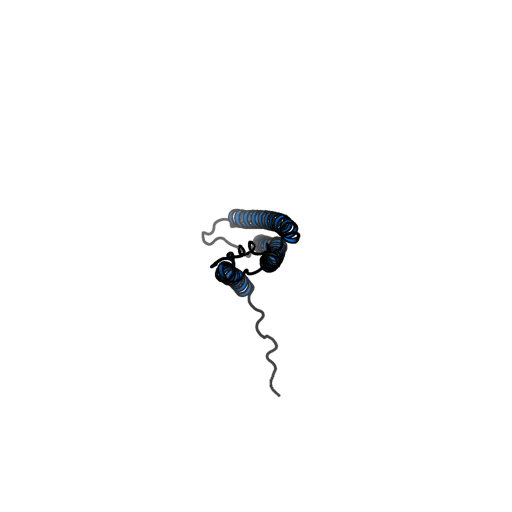A 1
ATOM 770 C C . ALA A 1 103 ? -1.218 8.034 -5.523 1.00 98.62 103 ALA A C 1
ATOM 772 O O . ALA A 1 103 ? -0.729 8.374 -6.604 1.00 98.62 103 ALA A O 1
ATOM 773 N N . LEU A 1 104 ? -0.747 6.982 -4.844 1.00 98.56 104 LEU A N 1
ATOM 774 C CA . LEU A 1 104 ? 0.314 6.107 -5.345 1.00 98.56 104 LEU A CA 1
ATOM 775 C C . LEU A 1 104 ? -0.100 5.409 -6.648 1.00 98.56 104 LEU A C 1
ATOM 777 O O . LEU A 1 104 ? 0.689 5.360 -7.593 1.00 98.56 104 LEU A O 1
ATOM 781 N N . ALA A 1 105 ? -1.327 4.887 -6.725 1.00 98.50 105 ALA A N 1
ATOM 782 C CA . ALA A 1 105 ? -1.840 4.265 -7.942 1.00 98.50 105 ALA A CA 1
ATOM 783 C C . ALA A 1 105 ? -1.864 5.246 -9.126 1.00 98.50 105 ALA A C 1
ATOM 785 O O . ALA A 1 105 ? -1.473 4.869 -10.235 1.00 98.50 105 ALA A O 1
ATOM 786 N N . ASP A 1 106 ? -2.262 6.499 -8.894 1.00 98.44 106 ASP A N 1
ATOM 787 C CA . ASP A 1 106 ? -2.264 7.547 -9.919 1.00 98.44 106 ASP A CA 1
ATOM 788 C C . ASP A 1 106 ? -0.845 7.886 -10.387 1.00 98.44 106 ASP A C 1
ATOM 790 O O . ASP A 1 106 ? -0.575 7.912 -11.592 1.00 98.44 106 ASP A O 1
ATOM 794 N N . ALA A 1 107 ? 0.093 8.064 -9.453 1.00 98.50 107 ALA A N 1
ATOM 795 C CA . ALA A 1 107 ? 1.496 8.319 -9.774 1.00 98.50 107 ALA A CA 1
ATOM 796 C C . ALA A 1 107 ? 2.120 7.166 -10.583 1.00 98.50 107 ALA A C 1
ATOM 798 O O . ALA A 1 107 ? 2.800 7.395 -11.587 1.00 98.50 107 ALA A O 1
ATOM 799 N N . LEU A 1 108 ? 1.833 5.916 -10.206 1.00 98.00 108 LEU A N 1
ATOM 800 C CA . LEU A 1 108 ? 2.280 4.735 -10.946 1.00 98.00 108 LEU A CA 1
ATOM 801 C C . LEU A 1 108 ? 1.624 4.645 -12.326 1.00 98.00 108 LEU A C 1
ATOM 803 O O . LEU A 1 108 ? 2.274 4.225 -13.279 1.00 98.00 108 LEU A O 1
ATOM 807 N N . ASN A 1 109 ? 0.367 5.069 -12.475 1.00 97.56 109 ASN A N 1
ATOM 808 C CA . ASN A 1 109 ? -0.287 5.136 -13.779 1.00 97.56 109 ASN A CA 1
ATOM 809 C C . ASN A 1 109 ? 0.398 6.146 -14.710 1.00 97.56 109 ASN A C 1
ATOM 811 O O . ASN A 1 109 ? 0.628 5.839 -15.880 1.00 97.56 109 ASN A O 1
ATOM 815 N N . VAL A 1 110 ? 0.774 7.318 -14.188 1.00 97.25 110 VAL A N 1
ATOM 816 C CA . VAL A 1 110 ? 1.560 8.316 -14.931 1.00 97.25 110 VAL A CA 1
ATOM 817 C C . VAL A 1 110 ? 2.905 7.728 -15.367 1.00 97.25 110 VAL A C 1
ATOM 819 O O . VAL A 1 110 ? 3.241 7.796 -16.551 1.00 97.25 110 VAL A O 1
ATOM 822 N N . ALA A 1 111 ? 3.639 7.086 -14.452 1.00 95.06 111 ALA A N 1
ATOM 823 C CA . ALA A 1 111 ? 4.924 6.453 -14.758 1.00 95.06 111 ALA A CA 1
ATOM 824 C C . ALA A 1 111 ? 4.792 5.327 -15.800 1.00 95.06 111 ALA A C 1
ATOM 826 O O . ALA A 1 111 ? 5.583 5.247 -16.739 1.00 95.06 111 ALA A O 1
ATOM 827 N N . HIS A 1 112 ? 3.762 4.490 -15.673 1.00 94.12 112 HIS A N 1
ATOM 828 C CA . HIS A 1 112 ? 3.479 3.389 -16.592 1.00 94.12 112 HIS A CA 1
ATOM 829 C C . HIS A 1 112 ? 3.214 3.887 -18.018 1.00 94.12 112 HIS A C 1
ATOM 831 O O . HIS A 1 112 ? 3.768 3.354 -18.981 1.00 94.12 112 HIS A O 1
ATOM 837 N N . ASN A 1 113 ? 2.418 4.952 -18.152 1.00 92.81 113 ASN A N 1
ATOM 838 C CA . ASN A 1 113 ? 2.131 5.572 -19.443 1.00 92.81 113 ASN A CA 1
ATOM 839 C C . ASN A 1 113 ? 3.391 6.184 -20.065 1.00 92.81 113 ASN A C 1
ATOM 841 O O . ASN A 1 113 ? 3.640 5.976 -21.251 1.00 92.81 113 ASN A O 1
ATOM 845 N N . ALA A 1 114 ? 4.219 6.871 -19.271 1.00 92.12 114 ALA A N 1
ATOM 846 C CA . ALA A 1 114 ? 5.488 7.423 -19.743 1.00 92.12 114 ALA A CA 1
ATOM 847 C C . ALA A 1 114 ? 6.466 6.324 -20.207 1.00 92.12 114 ALA A C 1
ATOM 849 O O . ALA A 1 114 ? 7.141 6.493 -21.221 1.00 92.12 114 ALA A O 1
ATOM 850 N N . CYS A 1 115 ? 6.494 5.175 -19.519 1.00 89.06 115 CYS A N 1
ATOM 851 C CA . CYS A 1 115 ? 7.351 4.044 -19.886 1.00 89.06 115 CYS A CA 1
ATOM 852 C C . CYS A 1 115 ? 6.945 3.370 -21.204 1.00 89.06 115 CYS A C 1
ATOM 854 O O . CYS A 1 115 ? 7.805 2.816 -21.879 1.00 89.06 115 CYS A O 1
ATOM 856 N N . SER A 1 116 ? 5.667 3.429 -21.599 1.00 86.19 116 SER A N 1
ATOM 857 C CA . SER A 1 116 ? 5.170 2.746 -22.808 1.00 86.19 116 SER A CA 1
ATOM 858 C C . SER A 1 116 ? 5.861 3.176 -24.112 1.00 86.19 116 SER A C 1
ATOM 860 O O . SER A 1 116 ? 5.890 2.411 -25.072 1.00 86.19 116 SER A O 1
ATOM 862 N N . GLY A 1 117 ? 6.432 4.386 -24.146 1.00 82.19 117 GLY A N 1
ATOM 863 C CA . GLY A 1 117 ? 7.169 4.915 -25.296 1.00 82.19 117 GLY A CA 1
ATOM 864 C C . GLY A 1 117 ? 8.678 4.654 -25.267 1.00 82.19 117 GLY A C 1
ATOM 865 O O . GLY A 1 117 ? 9.375 5.061 -26.198 1.00 82.19 117 GLY A O 1
ATOM 866 N N . LEU A 1 118 ? 9.205 4.026 -24.211 1.00 87.50 118 LEU A N 1
ATOM 867 C CA . LEU A 1 118 ? 10.638 3.779 -24.069 1.00 87.50 118 LEU A CA 1
ATOM 868 C C . LEU A 1 118 ? 11.059 2.537 -24.859 1.00 87.50 118 LEU A C 1
ATOM 870 O O . LEU A 1 118 ? 10.428 1.485 -24.794 1.00 87.50 118 LEU A O 1
ATOM 874 N N . LYS A 1 119 ? 12.178 2.655 -25.572 1.00 83.88 119 LYS A N 1
ATOM 875 C CA . LYS A 1 119 ? 12.853 1.555 -26.269 1.00 83.88 119 LYS A CA 1
ATOM 876 C C . LYS A 1 119 ? 14.335 1.564 -25.916 1.00 83.88 119 LYS A C 1
ATOM 878 O O . LYS A 1 119 ? 14.873 2.623 -25.590 1.00 83.88 119 LYS A O 1
ATOM 883 N N . ALA A 1 120 ? 14.981 0.402 -25.989 1.00 81.31 120 ALA A N 1
ATOM 884 C CA . ALA A 1 120 ? 16.432 0.333 -25.872 1.00 81.31 120 ALA A CA 1
ATOM 885 C C . ALA A 1 120 ? 17.073 1.228 -26.946 1.00 81.31 120 ALA A C 1
ATOM 887 O O . ALA A 1 120 ? 16.599 1.278 -28.085 1.00 81.31 120 ALA A O 1
ATOM 888 N N . ALA A 1 121 ? 18.105 1.976 -26.561 1.00 82.75 121 ALA A N 1
ATOM 889 C CA . ALA A 1 121 ? 18.918 2.702 -27.522 1.00 82.75 121 ALA A CA 1
ATOM 890 C C . ALA A 1 121 ? 19.779 1.702 -28.301 1.00 82.75 121 ALA A C 1
ATOM 892 O O . ALA A 1 121 ? 20.232 0.708 -27.732 1.00 82.75 121 ALA A O 1
ATOM 893 N N . ASP A 1 122 ? 20.019 1.977 -29.582 1.00 77.81 122 ASP A N 1
ATOM 894 C CA . ASP A 1 122 ? 20.996 1.206 -30.343 1.00 77.81 122 ASP A CA 1
ATOM 895 C C . ASP A 1 122 ? 22.382 1.382 -29.698 1.00 77.81 122 ASP A C 1
ATOM 897 O O . ASP A 1 122 ? 22.709 2.491 -29.247 1.00 77.81 122 ASP A O 1
ATOM 901 N N . PRO A 1 123 ? 23.205 0.319 -29.624 1.00 73.75 123 PRO A N 1
ATOM 902 C CA . PRO A 1 123 ? 24.565 0.455 -29.132 1.00 73.75 123 PRO A CA 1
ATOM 903 C C . PRO A 1 123 ? 25.310 1.488 -29.992 1.00 73.75 123 PRO A C 1
ATOM 905 O O . PRO A 1 123 ? 25.088 1.545 -31.208 1.00 73.75 123 PRO A O 1
ATOM 908 N N . PRO A 1 124 ? 26.173 2.330 -29.391 1.00 68.00 124 PRO A N 1
ATOM 909 C CA . PRO A 1 124 ? 26.945 3.301 -30.152 1.00 68.00 124 PRO A CA 1
ATOM 910 C C . PRO A 1 124 ? 27.714 2.552 -31.238 1.00 68.00 124 PRO A C 1
ATOM 912 O O . PRO A 1 124 ? 28.371 1.557 -30.937 1.00 68.00 124 PRO A O 1
ATOM 915 N N . ALA A 1 125 ? 27.585 3.003 -32.489 1.00 70.25 125 ALA A N 1
ATOM 916 C CA . ALA A 1 125 ? 28.240 2.370 -33.624 1.00 70.25 125 ALA A CA 1
ATOM 917 C C . ALA A 1 125 ? 29.724 2.181 -33.291 1.00 70.25 125 ALA A C 1
ATOM 919 O O . ALA A 1 125 ? 30.437 3.166 -33.080 1.00 70.25 125 ALA A O 1
ATOM 920 N N . GLU A 1 126 ? 30.167 0.925 -33.188 1.00 58.88 126 GLU A N 1
ATOM 921 C CA . GLU A 1 126 ? 31.576 0.612 -33.007 1.00 58.88 126 GLU A CA 1
ATOM 922 C C . GLU A 1 126 ? 32.322 1.274 -34.160 1.00 58.88 126 GLU A C 1
ATOM 924 O O . GLU A 1 126 ? 32.098 0.961 -35.333 1.00 58.88 126 GLU A O 1
ATOM 929 N N . GLY A 1 127 ? 33.139 2.271 -33.819 1.00 56.53 127 GLY A N 1
ATOM 930 C CA . GLY A 1 127 ? 33.949 2.985 -34.784 1.00 56.53 127 GLY A CA 1
ATOM 931 C C . GLY A 1 127 ? 34.745 1.957 -35.567 1.00 56.53 127 GLY A C 1
ATOM 932 O O . GLY A 1 127 ? 35.537 1.217 -34.990 1.00 56.53 127 GLY A O 1
ATOM 933 N N . THR A 1 128 ? 34.501 1.911 -36.872 1.00 53.62 128 THR A N 1
ATOM 934 C CA . THR A 1 128 ? 35.313 1.211 -37.858 1.00 53.62 128 THR A CA 1
ATOM 935 C C . THR A 1 128 ? 36.775 1.562 -37.603 1.00 53.62 128 THR A C 1
ATOM 937 O O . THR A 1 128 ? 37.246 2.625 -38.014 1.00 53.62 128 THR A O 1
ATOM 940 N N . ALA A 1 129 ? 37.478 0.701 -36.867 1.00 56.72 129 ALA A N 1
ATOM 941 C CA . ALA A 1 129 ? 38.917 0.764 -36.740 1.00 56.72 129 ALA A CA 1
ATOM 942 C C . ALA A 1 129 ? 39.460 0.603 -38.158 1.00 56.72 129 ALA A C 1
ATOM 944 O O . ALA A 1 129 ? 39.264 -0.440 -38.785 1.00 56.72 129 ALA A O 1
ATOM 945 N N . GLY A 1 130 ? 40.043 1.688 -38.670 1.00 51.22 130 GLY A N 1
ATOM 946 C CA . GLY A 1 130 ? 40.610 1.776 -40.005 1.00 51.22 130 GLY A CA 1
ATOM 947 C C . GLY A 1 130 ? 41.475 0.558 -40.297 1.00 51.22 130 GLY A C 1
ATOM 948 O O . GLY A 1 130 ? 42.553 0.383 -39.733 1.00 51.22 130 GLY A O 1
ATOM 949 N N . THR A 1 131 ? 40.959 -0.296 -41.169 1.00 59.09 131 THR A N 1
ATOM 950 C CA . THR A 1 131 ? 41.800 -1.053 -42.085 1.00 59.09 131 THR A CA 1
ATOM 951 C C . THR A 1 131 ? 42.268 -0.055 -43.144 1.00 59.09 131 THR A C 1
ATOM 953 O O . THR A 1 131 ? 41.476 0.807 -43.511 1.00 59.09 131 THR A O 1
ATOM 956 N N . GLU A 1 132 ? 43.509 -0.212 -43.618 1.00 53.06 132 GLU A N 1
ATOM 957 C CA . GLU A 1 132 ? 44.239 0.617 -44.608 1.00 53.06 132 GLU A CA 1
ATOM 958 C C . GLU A 1 132 ? 45.130 1.689 -43.934 1.00 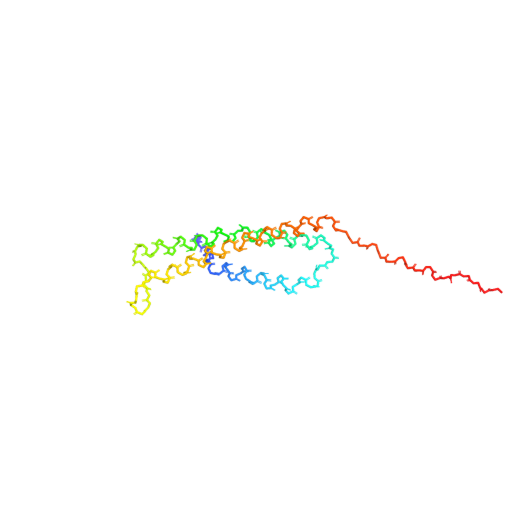53.06 132 GLU A C 1
ATOM 960 O O . GLU A 1 132 ? 44.665 2.496 -43.142 1.00 53.06 132 GLU A O 1
ATOM 965 N N . ASP A 1 133 ? 46.452 1.752 -44.121 1.00 51.06 133 ASP A N 1
ATOM 966 C CA . ASP A 1 133 ? 47.268 1.321 -45.257 1.00 51.06 133 ASP A CA 1
ATOM 967 C C . ASP A 1 133 ? 48.730 1.083 -44.806 1.00 51.06 133 ASP A C 1
ATOM 969 O O . ASP A 1 133 ? 49.339 1.908 -44.119 1.00 51.06 133 ASP A O 1
ATOM 973 N N . ARG A 1 134 ? 49.286 -0.077 -45.170 1.00 50.00 134 ARG A N 1
ATOM 974 C CA . ARG A 1 134 ? 50.727 -0.366 -45.162 1.00 50.00 134 ARG A CA 1
ATOM 975 C C . ARG A 1 134 ? 51.093 -0.569 -46.629 1.00 50.00 134 ARG A C 1
ATOM 977 O O . ARG A 1 134 ? 50.941 -1.681 -47.132 1.00 50.00 134 ARG A O 1
ATOM 984 N N . SER A 1 135 ? 51.577 0.491 -47.265 1.00 62.75 135 SER A N 1
ATOM 985 C CA . SER A 1 135 ? 52.240 0.458 -48.570 1.00 62.75 135 SER A CA 1
ATOM 986 C C . SER A 1 135 ? 53.414 1.425 -48.561 1.00 62.75 135 SER A C 1
ATOM 988 O O . SER A 1 135 ? 53.218 2.581 -48.127 1.00 62.75 135 SER A O 1
#

Secondary structure (DSSP, 8-state):
-----S--PPPPHHHHHHHHHHHHHHHHHHHHHH--SHHHHHHHHHHHHHHHHHHHHHHHHHHHHHHHHHHTT----TTSS-SHHHHHHHHHHHHHHHHHHHHHHHHHHHHHHHHTT--PPPPP-----------